Protein AF-A0A816P7W2-F1 (afdb_monomer)

pLDDT: mean 78.81, std 11.52, range [40.62, 94.38]

Mean predicted aligned error: 11.07 Å

Structure (mmCIF, N/CA/C/O backbone):
data_AF-A0A816P7W2-F1
#
_entry.id   AF-A0A816P7W2-F1
#
loop_
_atom_site.group_PDB
_atom_site.id
_atom_site.type_symbol
_atom_site.label_atom_id
_atom_site.label_alt_id
_atom_site.label_comp_id
_atom_site.label_asym_id
_atom_site.label_entity_id
_atom_site.label_seq_id
_atom_site.pdbx_PDB_ins_code
_atom_site.Cartn_x
_atom_site.Cartn_y
_atom_site.Cartn_z
_atom_site.occupancy
_atom_site.B_iso_or_equiv
_atom_site.auth_seq_id
_atom_site.auth_comp_id
_atom_site.auth_asym_id
_atom_site.auth_atom_id
_atom_site.pdbx_PDB_model_num
ATOM 1 N N . MET A 1 1 ? -27.513 -0.450 9.458 1.00 40.62 1 MET A N 1
ATOM 2 C CA . MET A 1 1 ? -27.179 -0.524 8.035 1.00 40.62 1 MET A CA 1
ATOM 3 C C . MET A 1 1 ? -25.992 0.397 7.847 1.00 40.62 1 MET A C 1
ATOM 5 O O . MET A 1 1 ? -26.170 1.598 7.999 1.00 40.62 1 MET A O 1
ATOM 9 N N . PHE A 1 2 ? -24.791 -0.134 7.582 1.00 43.97 2 PHE A N 1
ATOM 10 C CA . PHE A 1 2 ? -23.631 0.722 7.308 1.00 43.97 2 PHE A CA 1
ATOM 11 C C . PHE A 1 2 ? -23.977 1.712 6.188 1.00 43.97 2 PHE A C 1
ATOM 13 O O . PHE A 1 2 ? -24.560 1.326 5.175 1.00 43.97 2 PHE A O 1
ATOM 20 N N . ALA A 1 3 ? -23.606 2.982 6.359 1.00 55.16 3 ALA A N 1
ATOM 21 C CA . ALA A 1 3 ? -23.803 4.010 5.335 1.00 55.16 3 ALA A CA 1
ATOM 22 C C . ALA A 1 3 ? -22.964 3.760 4.060 1.00 55.16 3 ALA A C 1
ATOM 24 O O . ALA A 1 3 ? -23.176 4.418 3.044 1.00 55.16 3 ALA A O 1
ATOM 25 N N . SER A 1 4 ? -22.028 2.806 4.101 1.00 59.34 4 SER A N 1
ATOM 26 C CA . SER A 1 4 ? -21.184 2.394 2.982 1.00 59.34 4 SER A CA 1
ATOM 27 C C . SER A 1 4 ? -20.846 0.905 3.057 1.00 59.34 4 SER A C 1
ATOM 29 O O . SER A 1 4 ? -20.772 0.330 4.144 1.00 59.34 4 SER A O 1
ATOM 31 N N . ASP A 1 5 ? -20.563 0.297 1.905 1.00 76.12 5 ASP A N 1
ATOM 32 C CA . ASP A 1 5 ? -19.980 -1.042 1.843 1.00 76.12 5 ASP A CA 1
ATOM 33 C C . ASP A 1 5 ? -18.650 -1.114 2.609 1.00 76.12 5 ASP A C 1
ATOM 35 O O . ASP A 1 5 ? -17.974 -0.105 2.842 1.00 76.12 5 ASP A O 1
ATOM 39 N N . LYS A 1 6 ? -18.245 -2.331 2.991 1.00 80.19 6 LYS A N 1
ATOM 40 C CA . LYS A 1 6 ? -16.908 -2.558 3.550 1.00 80.19 6 LYS A CA 1
ATOM 41 C C . LYS A 1 6 ? -15.864 -2.040 2.561 1.00 80.19 6 LYS A C 1
ATOM 43 O O . LYS A 1 6 ? -15.923 -2.383 1.383 1.00 80.19 6 LYS A O 1
ATOM 48 N N . LEU A 1 7 ? -14.873 -1.289 3.048 1.00 78.81 7 LEU A N 1
ATOM 49 C CA . LEU A 1 7 ? -13.802 -0.733 2.210 1.00 78.81 7 LEU A CA 1
ATOM 50 C C . LEU A 1 7 ? -13.139 -1.794 1.320 1.00 78.81 7 LEU A C 1
ATOM 52 O O . LEU A 1 7 ? -12.896 -1.528 0.150 1.00 78.81 7 LEU A O 1
ATOM 56 N N . GLY A 1 8 ? -12.919 -3.007 1.841 1.00 84.56 8 GLY A N 1
ATOM 57 C CA . GLY A 1 8 ? -12.397 -4.131 1.054 1.00 84.56 8 GLY A CA 1
ATOM 58 C C . GLY A 1 8 ? -13.229 -4.415 -0.202 1.00 84.56 8 GLY A C 1
ATOM 59 O O . GLY A 1 8 ? -12.685 -4.417 -1.300 1.00 84.56 8 GLY A O 1
ATOM 60 N N . ASN A 1 9 ? -14.554 -4.523 -0.057 1.00 87.00 9 ASN A N 1
ATOM 61 C CA . ASN A 1 9 ? -15.475 -4.754 -1.175 1.00 87.00 9 ASN A CA 1
ATOM 62 C C . ASN A 1 9 ? -15.435 -3.603 -2.195 1.00 87.00 9 ASN A C 1
ATOM 64 O O . ASN A 1 9 ? -15.558 -3.826 -3.398 1.00 87.00 9 ASN A O 1
ATOM 68 N N . ILE A 1 10 ? -15.261 -2.363 -1.722 1.00 89.00 10 ILE A N 1
ATOM 69 C CA . ILE A 1 10 ? -15.135 -1.189 -2.596 1.00 89.00 10 ILE A CA 1
ATOM 70 C C . ILE A 1 10 ? -13.867 -1.309 -3.450 1.00 89.00 10 ILE A C 1
ATOM 72 O O . ILE A 1 10 ? -13.936 -1.129 -4.665 1.00 89.00 10 ILE A O 1
ATOM 76 N N . TYR A 1 11 ? -12.722 -1.648 -2.848 1.00 89.88 11 TYR A N 1
ATOM 77 C CA . TYR A 1 11 ? -11.468 -1.828 -3.586 1.00 89.88 11 TYR A CA 1
ATOM 78 C C . TYR A 1 11 ? -11.518 -3.010 -4.558 1.00 89.88 11 TYR A C 1
ATOM 80 O O . TYR A 1 11 ? -11.042 -2.875 -5.684 1.00 89.88 11 TYR A O 1
ATOM 88 N N . GLU A 1 12 ? -12.137 -4.126 -4.172 1.00 91.62 12 GLU A N 1
ATOM 89 C CA . GLU A 1 12 ? -12.360 -5.270 -5.067 1.00 91.62 12 GLU A CA 1
ATOM 90 C C . GLU A 1 12 ? -13.199 -4.862 -6.289 1.00 91.62 12 GLU A C 1
ATOM 92 O O . GLU A 1 12 ? -12.776 -5.062 -7.427 1.00 91.62 12 GLU A O 1
ATOM 97 N N . SER A 1 13 ? -14.321 -4.164 -6.076 1.00 93.06 13 SER A N 1
ATOM 98 C CA . SER A 1 13 ? -15.162 -3.674 -7.176 1.00 93.06 13 SER A CA 1
ATOM 99 C C . SER A 1 13 ? -14.431 -2.688 -8.097 1.00 93.06 13 SER A C 1
ATOM 101 O O . SER A 1 13 ? -14.662 -2.667 -9.310 1.00 93.06 13 SER A O 1
ATOM 103 N N . LEU A 1 14 ? -13.540 -1.858 -7.545 1.00 92.19 14 LEU A N 1
ATOM 104 C CA . LEU A 1 14 ? -12.713 -0.948 -8.340 1.00 92.19 14 LEU A CA 1
ATOM 105 C C . LEU A 1 14 ? -11.711 -1.702 -9.217 1.00 92.19 14 LEU A C 1
ATOM 107 O O . LEU A 1 14 ? -11.504 -1.306 -10.367 1.00 92.19 14 LEU A O 1
ATOM 111 N N . VAL A 1 15 ? -11.115 -2.781 -8.707 1.00 93.88 15 VAL A N 1
ATOM 112 C CA . VAL A 1 15 ? -10.205 -3.636 -9.479 1.00 93.88 15 VAL A CA 1
ATOM 113 C C . VAL A 1 15 ? -10.948 -4.268 -10.652 1.00 93.88 15 VAL A C 1
ATOM 115 O O . VAL A 1 15 ? -10.488 -4.144 -11.790 1.00 93.88 15 VAL A O 1
ATOM 118 N N . ASP A 1 16 ? -12.120 -4.853 -10.403 1.00 92.69 16 ASP A N 1
ATOM 119 C CA . ASP A 1 16 ? -12.935 -5.492 -11.443 1.00 92.69 16 ASP A CA 1
ATOM 120 C C . ASP A 1 16 ? -13.287 -4.509 -12.567 1.00 92.69 16 ASP A C 1
ATOM 122 O O . ASP A 1 16 ? -13.066 -4.793 -13.74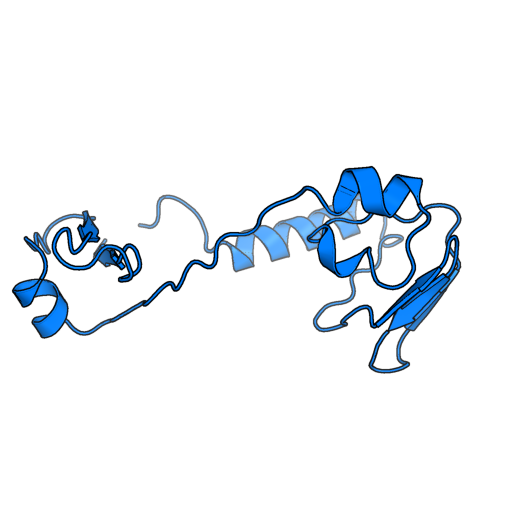7 1.00 92.69 16 ASP A O 1
ATOM 126 N N . LYS A 1 17 ? -13.731 -3.298 -12.205 1.00 94.38 17 LYS A N 1
ATOM 127 C CA . LYS A 1 17 ? -14.026 -2.231 -13.177 1.00 94.38 17 LYS A CA 1
ATOM 128 C C . LYS A 1 17 ? -12.797 -1.807 -13.977 1.00 94.38 17 LYS A C 1
ATOM 130 O O . LYS A 1 17 ? -12.902 -1.549 -15.174 1.00 94.38 17 LYS A O 1
ATOM 135 N N . CYS A 1 18 ? -11.622 -1.729 -13.353 1.00 93.19 18 CYS A N 1
ATOM 136 C CA . CYS A 1 18 ? -10.383 -1.405 -14.066 1.00 93.19 18 CYS A CA 1
ATOM 137 C C . CYS A 1 18 ? -10.002 -2.493 -15.080 1.00 93.19 18 CYS A C 1
ATOM 139 O O . CYS A 1 18 ? -9.534 -2.181 -16.179 1.00 93.19 18 CYS A O 1
ATOM 141 N N . ILE A 1 19 ? -10.193 -3.766 -14.729 1.00 93.00 19 ILE A N 1
ATOM 142 C CA . ILE A 1 19 ? -9.933 -4.899 -15.629 1.00 93.00 19 ILE A CA 1
ATOM 143 C C . ILE A 1 19 ? -10.905 -4.868 -16.813 1.00 93.00 19 ILE A C 1
ATOM 145 O O . ILE A 1 19 ? -10.472 -5.018 -17.959 1.00 93.00 19 ILE A O 1
ATOM 149 N N . GLU A 1 20 ? -12.187 -4.614 -16.548 1.00 92.56 20 GLU A N 1
ATOM 150 C CA . GLU A 1 20 ? -13.228 -4.479 -17.570 1.00 92.56 20 GLU A CA 1
ATOM 151 C C . GLU A 1 20 ? -12.895 -3.353 -18.563 1.00 92.56 20 GLU A C 1
ATOM 153 O O . GLU A 1 20 ? -12.792 -3.595 -19.769 1.00 92.56 20 GLU A O 1
ATOM 158 N N . LEU A 1 21 ? -12.639 -2.142 -18.055 1.00 93.69 21 LEU A N 1
ATOM 159 C CA . LEU A 1 21 ? -12.363 -0.954 -18.873 1.00 93.69 21 LEU A CA 1
ATOM 160 C C . LEU A 1 21 ? -11.055 -1.049 -19.666 1.00 93.69 21 LEU A C 1
ATOM 162 O O . LEU A 1 21 ? -10.941 -0.472 -20.744 1.00 93.69 21 LEU A O 1
ATOM 166 N N . SER A 1 22 ? -10.061 -1.769 -19.146 1.00 90.62 22 SER A N 1
ATOM 167 C CA . SER A 1 22 ? -8.777 -1.976 -19.828 1.00 90.62 22 SER A CA 1
ATOM 168 C C . SER A 1 22 ? -8.779 -3.161 -20.795 1.00 90.62 22 SER A C 1
ATOM 170 O O . SER A 1 22 ? -7.722 -3.510 -21.322 1.00 90.62 22 SER A O 1
ATOM 172 N N . HIS A 1 23 ? -9.928 -3.812 -21.012 1.00 87.12 23 HIS A N 1
ATOM 173 C CA . HIS A 1 23 ? -10.032 -5.035 -21.810 1.00 87.12 23 HIS A CA 1
ATOM 174 C C . HIS A 1 23 ? -8.995 -6.096 -21.392 1.00 87.12 23 HIS A C 1
ATOM 176 O O . HIS A 1 23 ? -8.338 -6.710 -22.234 1.00 87.12 23 HIS A O 1
ATOM 182 N N . SER A 1 24 ? -8.826 -6.294 -20.078 1.00 81.88 24 SER A N 1
ATOM 183 C CA . SER A 1 24 ? -7.866 -7.244 -19.483 1.00 81.88 24 SER A CA 1
ATOM 184 C C . SER A 1 24 ? -6.379 -6.970 -19.763 1.00 81.88 24 SER A C 1
ATOM 186 O O . SER A 1 24 ? -5.540 -7.848 -19.551 1.00 81.88 24 SER A O 1
ATOM 188 N N . GLN A 1 25 ? -6.013 -5.766 -20.217 1.00 87.44 25 GLN A N 1
ATOM 189 C CA . GLN A 1 25 ? -4.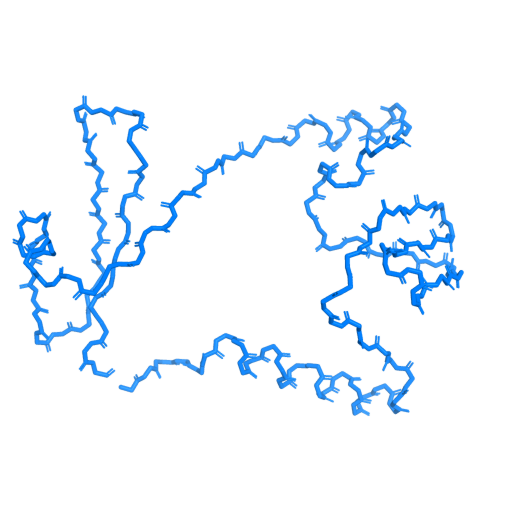602 -5.385 -20.368 1.00 87.44 25 GLN A CA 1
ATOM 190 C C . GLN A 1 25 ? -3.957 -5.020 -19.026 1.00 87.44 25 GLN A C 1
ATOM 192 O O . GLN A 1 25 ? -2.756 -5.236 -18.838 1.00 87.44 25 GLN A O 1
ATOM 197 N N . THR A 1 26 ? -4.746 -4.504 -18.081 1.00 89.69 26 THR A N 1
ATOM 198 C CA . THR A 1 26 ? -4.270 -4.186 -16.733 1.00 89.69 26 THR A CA 1
ATOM 199 C C . THR A 1 26 ? -4.195 -5.449 -15.888 1.00 89.69 26 THR A C 1
ATOM 201 O O . THR A 1 26 ? -5.151 -6.218 -15.803 1.00 89.69 26 THR A O 1
ATOM 204 N N . LYS A 1 27 ? -3.056 -5.644 -15.223 1.00 89.06 27 LYS A N 1
ATOM 205 C CA . LYS A 1 27 ? -2.833 -6.747 -14.286 1.00 89.06 27 LYS A CA 1
ATOM 206 C C . LYS A 1 27 ? -2.679 -6.200 -12.879 1.00 89.06 27 LYS A C 1
ATOM 208 O O . LYS A 1 27 ? -1.940 -5.241 -12.668 1.00 89.06 27 LYS A O 1
ATOM 213 N N . PHE A 1 28 ? -3.346 -6.848 -11.934 1.00 90.25 28 PHE A N 1
ATOM 214 C CA . PHE A 1 28 ? -3.241 -6.552 -10.514 1.00 90.25 28 PHE A CA 1
ATOM 215 C C . PHE A 1 28 ? -2.485 -7.678 -9.818 1.00 90.25 28 PHE A C 1
ATOM 217 O O . PHE A 1 28 ? -2.721 -8.856 -10.087 1.00 90.25 28 PHE A O 1
ATOM 224 N N . TYR A 1 29 ? -1.571 -7.299 -8.932 1.00 88.50 29 TYR A N 1
ATOM 225 C CA . TYR A 1 29 ? -0.742 -8.223 -8.172 1.00 88.50 29 TYR A CA 1
ATOM 226 C C . TYR A 1 29 ? -0.938 -7.936 -6.684 1.00 88.50 29 TYR A C 1
ATOM 228 O O . TYR A 1 29 ? -0.478 -6.917 -6.175 1.00 88.50 29 TYR A O 1
ATOM 236 N N . PHE A 1 30 ? -1.663 -8.818 -5.996 1.00 87.44 30 PHE A N 1
ATOM 237 C CA . PHE A 1 30 ? -1.932 -8.704 -4.562 1.00 87.44 30 PHE A CA 1
ATOM 238 C C . PHE A 1 30 ? -0.887 -9.457 -3.747 1.00 87.44 30 PHE A C 1
ATOM 240 O O . PHE A 1 30 ? -0.309 -10.433 -4.224 1.00 87.44 30 PHE A O 1
ATOM 247 N N . ASN A 1 31 ? -0.677 -9.027 -2.499 1.00 86.56 31 ASN A N 1
ATOM 248 C CA . ASN A 1 31 ? 0.284 -9.640 -1.574 1.00 86.56 31 ASN A CA 1
ATOM 249 C C . ASN A 1 31 ? 1.708 -9.730 -2.151 1.00 86.56 31 ASN A C 1
ATOM 251 O O . ASN A 1 31 ? 2.466 -10.644 -1.826 1.00 86.56 31 ASN A O 1
ATOM 255 N N . GLN A 1 32 ? 2.065 -8.787 -3.027 1.00 87.38 32 GLN A N 1
ATOM 256 C CA . GLN A 1 32 ? 3.367 -8.734 -3.672 1.00 87.38 32 GLN A CA 1
ATOM 257 C C . GLN A 1 32 ? 4.068 -7.424 -3.325 1.00 87.38 32 GLN A C 1
ATOM 259 O O . GLN A 1 32 ? 3.855 -6.393 -3.960 1.00 87.38 32 GLN A O 1
ATOM 264 N N . SER A 1 33 ? 4.927 -7.483 -2.310 1.00 88.25 33 SER A N 1
ATOM 265 C CA . SER A 1 33 ? 5.749 -6.345 -1.914 1.00 88.25 33 SER A CA 1
ATOM 266 C C . SER A 1 33 ? 6.828 -6.065 -2.956 1.00 88.25 33 SER A C 1
ATOM 268 O O . SER A 1 33 ? 7.532 -6.968 -3.434 1.00 88.25 33 SER A O 1
ATOM 270 N N . ILE A 1 34 ? 6.951 -4.789 -3.314 1.00 88.25 34 ILE A N 1
ATOM 271 C CA . ILE A 1 34 ? 8.045 -4.302 -4.143 1.00 88.25 34 ILE A CA 1
ATOM 272 C C . ILE A 1 34 ? 9.279 -4.179 -3.260 1.00 88.25 34 ILE A C 1
ATOM 274 O O . ILE A 1 34 ? 9.279 -3.438 -2.284 1.00 88.25 34 ILE A O 1
ATOM 278 N N . ARG A 1 35 ? 10.341 -4.889 -3.632 1.00 87.06 35 ARG A N 1
ATOM 279 C CA . ARG A 1 35 ? 11.614 -4.859 -2.915 1.00 87.06 35 ARG A CA 1
ATOM 280 C C . ARG A 1 35 ? 12.478 -3.690 -3.350 1.00 87.06 35 ARG A C 1
ATOM 282 O O . ARG A 1 35 ? 13.208 -3.119 -2.555 1.00 87.06 35 ARG A O 1
ATOM 289 N N . LYS A 1 36 ? 12.485 -3.427 -4.657 1.00 85.25 36 LYS A N 1
ATOM 290 C CA . LYS A 1 36 ? 13.390 -2.459 -5.265 1.00 85.25 36 LYS A CA 1
ATOM 291 C C . LYS A 1 36 ? 12.807 -1.924 -6.554 1.00 85.25 36 LYS A C 1
ATOM 293 O O . LYS A 1 36 ? 12.318 -2.683 -7.392 1.00 85.25 36 LYS A O 1
ATOM 298 N N . VAL A 1 37 ? 12.983 -0.626 -6.760 1.00 86.56 37 VAL A N 1
ATOM 299 C CA . VAL A 1 37 ? 12.687 0.033 -8.027 1.00 86.56 37 VAL A CA 1
ATOM 300 C C . VAL A 1 37 ? 13.933 0.743 -8.547 1.00 86.56 37 VAL A C 1
ATOM 302 O O . VAL A 1 37 ? 14.708 1.343 -7.807 1.00 86.56 37 VAL A O 1
ATOM 305 N N . THR A 1 38 ? 14.154 0.631 -9.849 1.00 83.75 38 THR A N 1
ATOM 306 C CA . THR A 1 38 ? 15.096 1.454 -10.619 1.00 83.75 38 THR A CA 1
ATOM 307 C C . THR A 1 38 ? 14.292 2.287 -11.615 1.00 83.75 38 THR A C 1
ATOM 309 O O . THR A 1 38 ? 13.096 2.064 -11.746 1.00 83.75 38 THR A O 1
ATOM 312 N N . LEU A 1 39 ? 14.924 3.209 -12.349 1.00 79.12 39 LEU A N 1
ATOM 313 C CA . LEU A 1 39 ? 14.222 4.118 -13.273 1.00 79.12 39 LEU A CA 1
ATOM 314 C C . LEU A 1 39 ? 13.200 3.429 -14.191 1.00 79.12 39 LEU A C 1
ATOM 316 O O . LEU A 1 39 ? 12.164 4.015 -14.481 1.00 79.12 39 LEU A O 1
ATOM 320 N N . THR A 1 40 ? 13.485 2.201 -14.627 1.00 85.06 40 THR A N 1
ATOM 321 C CA . THR A 1 40 ? 12.603 1.445 -15.523 1.00 85.06 40 THR A CA 1
ATOM 322 C C . THR A 1 40 ? 12.271 0.042 -15.036 1.00 85.06 40 THR A C 1
ATOM 324 O O . THR A 1 40 ? 11.432 -0.603 -15.645 1.00 85.06 40 THR A O 1
ATOM 327 N N . ASN A 1 41 ? 12.891 -0.470 -13.969 1.00 88.19 41 ASN A N 1
ATOM 328 C CA . ASN A 1 41 ? 12.682 -1.862 -13.547 1.00 88.19 41 ASN A CA 1
ATOM 329 C C . ASN A 1 41 ? 12.143 -1.952 -12.129 1.00 88.19 41 ASN A C 1
ATOM 331 O O . ASN A 1 41 ? 12.646 -1.269 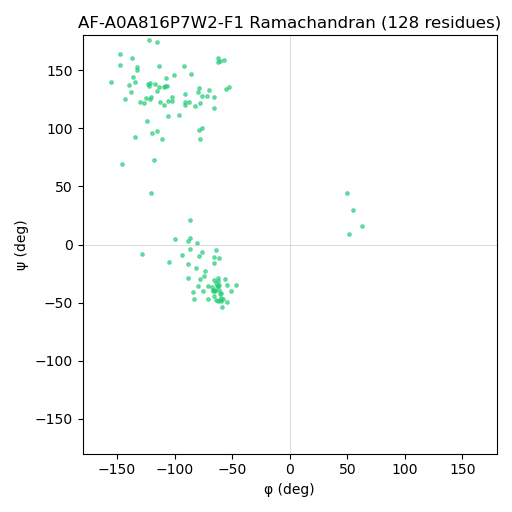-11.234 1.00 88.19 41 ASN A O 1
ATOM 335 N N . VAL A 1 42 ? 11.191 -2.858 -11.939 1.00 88.81 42 VAL A N 1
ATOM 336 C CA . VAL A 1 42 ? 10.565 -3.173 -10.653 1.00 88.81 42 VAL A CA 1
ATOM 337 C C . VAL A 1 42 ? 10.903 -4.614 -10.283 1.00 88.81 42 VAL A C 1
ATOM 339 O O . VAL A 1 42 ? 10.757 -5.515 -11.112 1.00 88.81 42 VAL A O 1
ATOM 342 N N . TYR A 1 43 ? 11.344 -4.817 -9.041 1.00 87.38 43 TYR A N 1
ATOM 343 C CA . TYR A 1 43 ? 11.723 -6.113 -8.481 1.00 87.38 43 TYR A CA 1
ATOM 344 C C . TYR A 1 43 ? 10.890 -6.420 -7.235 1.00 87.38 43 TYR A C 1
ATOM 346 O O . TYR A 1 43 ? 10.715 -5.553 -6.376 1.00 87.38 43 TYR A O 1
ATOM 354 N N . THR A 1 44 ? 10.412 -7.658 -7.116 1.00 88.94 44 THR A N 1
ATOM 355 C CA . THR A 1 44 ? 9.524 -8.109 -6.026 1.00 88.94 44 THR A CA 1
ATOM 356 C C . THR A 1 44 ? 10.207 -9.128 -5.116 1.00 88.94 44 THR A C 1
ATOM 358 O O . THR A 1 44 ? 11.111 -9.842 -5.555 1.00 88.94 44 THR A O 1
ATOM 361 N N . ASP A 1 45 ? 9.787 -9.214 -3.850 1.00 82.50 45 ASP A N 1
ATOM 362 C CA . ASP A 1 45 ? 10.419 -10.105 -2.857 1.00 82.50 45 ASP A CA 1
ATOM 363 C C . ASP A 1 45 ? 10.301 -11.594 -3.206 1.00 82.50 45 ASP A C 1
ATOM 365 O O . ASP A 1 45 ? 11.223 -12.374 -2.973 1.00 82.50 45 ASP A O 1
ATOM 369 N N . SER A 1 46 ? 9.180 -11.999 -3.804 1.00 73.06 46 SER A N 1
ATOM 370 C CA . SER A 1 46 ? 8.899 -13.402 -4.115 1.00 73.06 46 SER A CA 1
ATOM 371 C C . SER A 1 46 ? 9.583 -13.907 -5.392 1.00 73.06 46 SER A C 1
ATOM 373 O O . SER A 1 46 ? 9.364 -15.056 -5.772 1.00 73.06 46 SER A O 1
ATOM 375 N N . ASN A 1 47 ? 10.377 -13.077 -6.091 1.00 62.91 47 ASN A N 1
ATOM 376 C CA . ASN A 1 47 ? 10.896 -13.336 -7.448 1.00 62.91 47 ASN A CA 1
ATOM 377 C C . ASN A 1 47 ? 9.814 -13.725 -8.482 1.00 62.91 47 ASN A C 1
ATOM 379 O O . ASN A 1 47 ? 10.144 -14.118 -9.599 1.00 62.91 47 ASN A O 1
ATOM 383 N N . GLN A 1 48 ? 8.524 -13.617 -8.143 1.00 65.94 48 GLN A N 1
ATOM 384 C CA . GLN A 1 48 ? 7.421 -14.003 -9.025 1.00 65.94 48 GLN A CA 1
ATOM 385 C C . GLN A 1 48 ? 7.221 -12.997 -10.160 1.00 65.94 48 GLN A C 1
ATOM 387 O O . GLN A 1 48 ? 6.677 -13.348 -11.204 1.00 65.94 48 GLN A O 1
ATOM 392 N N . PHE A 1 49 ? 7.669 -11.754 -9.969 1.00 75.75 49 PHE A N 1
ATOM 393 C CA . PHE A 1 49 ? 7.579 -10.721 -10.987 1.00 75.75 49 PHE A CA 1
ATOM 394 C C . PHE A 1 49 ? 8.805 -9.811 -10.982 1.00 75.75 49 PHE A C 1
ATOM 396 O O . PHE A 1 49 ? 9.128 -9.194 -9.967 1.00 75.75 49 PHE A O 1
ATOM 403 N N . ASN A 1 50 ? 9.433 -9.705 -12.152 1.00 83.19 50 ASN A N 1
ATOM 404 C CA . ASN A 1 50 ? 10.390 -8.666 -12.500 1.00 83.19 50 ASN A CA 1
ATOM 405 C C . ASN A 1 50 ? 9.948 -8.095 -13.848 1.00 83.19 50 ASN A C 1
ATOM 407 O O . ASN A 1 50 ? 9.807 -8.842 -14.818 1.00 83.19 50 ASN A O 1
ATOM 411 N N . GLY A 1 51 ? 9.702 -6.790 -13.900 1.00 85.69 51 GLY A N 1
ATOM 412 C CA . GLY A 1 51 ? 9.153 -6.125 -15.081 1.00 85.69 51 GLY A CA 1
ATOM 413 C C . GLY A 1 51 ? 9.923 -4.862 -15.432 1.00 85.69 51 GLY A C 1
ATOM 414 O O . GLY A 1 51 ? 10.469 -4.201 -14.545 1.00 85.69 51 GLY A O 1
ATOM 415 N N . SER A 1 52 ? 9.945 -4.536 -16.725 1.00 90.94 52 SER A N 1
ATOM 416 C CA . SER A 1 52 ? 10.462 -3.268 -17.233 1.00 90.94 52 SER A CA 1
ATOM 417 C C . SER A 1 52 ? 9.312 -2.401 -17.737 1.00 90.94 52 SER A C 1
ATOM 419 O O . SER A 1 52 ? 8.416 -2.892 -18.424 1.00 90.94 52 SER A O 1
ATOM 421 N N . PHE A 1 53 ? 9.340 -1.122 -17.385 1.00 91.44 53 PHE A N 1
ATOM 422 C CA . PHE A 1 53 ? 8.285 -0.153 -17.636 1.00 91.44 53 PHE A CA 1
ATOM 423 C C . PHE A 1 53 ? 8.886 1.159 -18.138 1.00 91.44 53 PHE A C 1
ATOM 425 O O . PHE A 1 53 ? 9.950 1.585 -17.689 1.00 91.44 53 PHE A O 1
ATOM 432 N N . TYR A 1 54 ? 8.175 1.826 -19.049 1.00 92.56 54 TYR A N 1
ATOM 433 C CA . TYR A 1 54 ? 8.538 3.172 -19.505 1.00 92.56 54 TYR A CA 1
ATOM 434 C C . TYR A 1 54 ? 8.289 4.230 -18.431 1.00 92.56 54 TYR A C 1
ATOM 436 O O . TYR A 1 54 ? 9.054 5.181 -18.307 1.00 92.56 54 TYR A O 1
ATOM 444 N N . PHE A 1 55 ? 7.220 4.046 -17.656 1.00 90.94 55 PHE A N 1
ATOM 445 C CA . PHE A 1 55 ? 6.817 4.944 -16.585 1.00 90.94 55 PHE A CA 1
ATOM 446 C C . PHE A 1 55 ? 6.453 4.131 -15.350 1.00 90.94 55 PHE A C 1
ATOM 448 O O . PHE A 1 55 ? 5.814 3.084 -15.455 1.00 90.94 55 PHE A O 1
ATOM 455 N N . ILE A 1 56 ? 6.853 4.638 -14.187 1.00 89.94 56 ILE A N 1
ATOM 456 C CA . ILE A 1 56 ? 6.544 4.055 -12.885 1.00 89.94 56 ILE A CA 1
ATOM 457 C C . ILE A 1 56 ? 5.877 5.142 -12.050 1.00 89.94 56 ILE A C 1
ATOM 459 O O . ILE A 1 56 ? 6.419 6.238 -11.907 1.00 89.94 56 ILE A O 1
ATOM 463 N N . ILE A 1 57 ? 4.695 4.836 -11.521 1.00 90.50 57 ILE A N 1
ATOM 464 C CA . ILE A 1 57 ? 3.928 5.728 -10.652 1.00 90.50 57 ILE A CA 1
ATOM 465 C C . ILE A 1 57 ? 3.977 5.139 -9.245 1.00 90.50 57 ILE A C 1
ATOM 467 O O . ILE A 1 57 ? 3.545 4.008 -9.031 1.00 90.50 57 ILE A O 1
ATOM 471 N N . PHE A 1 58 ? 4.512 5.902 -8.295 1.00 89.44 58 PHE A N 1
ATOM 472 C CA . PHE A 1 58 ? 4.554 5.518 -6.889 1.00 89.44 58 PHE A CA 1
ATOM 473 C C . PHE A 1 58 ? 3.308 6.046 -6.177 1.00 89.44 58 PHE A C 1
ATOM 475 O O . PHE A 1 58 ? 3.052 7.247 -6.183 1.00 89.44 58 PHE A O 1
ATOM 482 N N . ALA A 1 59 ? 2.549 5.138 -5.568 1.00 91.81 59 ALA A N 1
ATOM 483 C CA . ALA A 1 59 ? 1.396 5.433 -4.717 1.00 91.81 59 ALA A CA 1
ATOM 484 C C . ALA A 1 59 ? 1.623 4.856 -3.306 1.00 91.81 59 ALA A C 1
ATOM 486 O O . ALA A 1 59 ?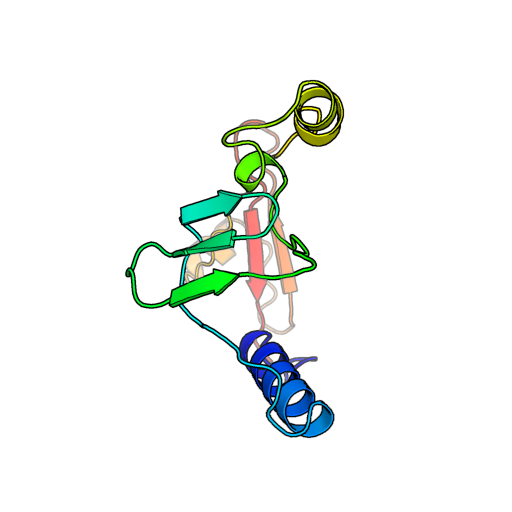 0.762 4.188 -2.743 1.00 91.81 59 ALA A O 1
ATOM 487 N N . CYS A 1 60 ? 2.831 5.062 -2.783 1.00 88.06 60 CYS A N 1
ATOM 488 C CA . CYS A 1 60 ? 3.282 4.644 -1.458 1.00 88.06 60 CYS A CA 1
ATOM 489 C C . CYS A 1 60 ? 3.760 5.862 -0.659 1.00 88.06 60 CYS A C 1
ATOM 491 O O . CYS A 1 60 ? 3.810 6.978 -1.185 1.00 88.06 60 CYS A O 1
ATOM 493 N N . ASP A 1 61 ? 4.133 5.648 0.600 1.00 87.62 61 ASP A N 1
ATOM 494 C CA . ASP A 1 61 ? 4.841 6.657 1.379 1.00 87.62 61 ASP A CA 1
ATO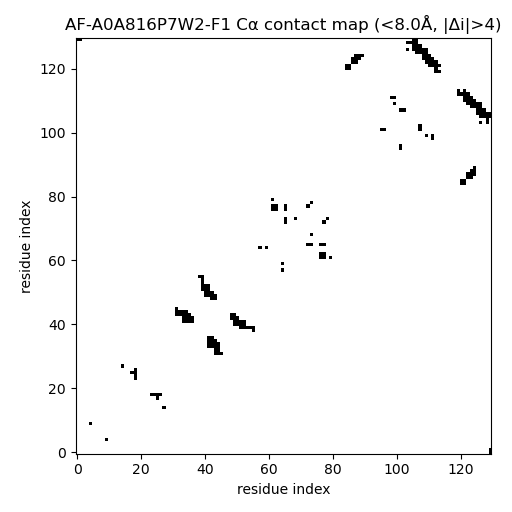M 495 C C . ASP A 1 61 ? 6.185 7.023 0.719 1.00 87.62 61 ASP A C 1
ATOM 497 O O . ASP A 1 61 ? 6.757 6.287 -0.094 1.00 87.62 61 ASP A O 1
ATOM 501 N N . ALA A 1 62 ? 6.681 8.210 1.051 1.00 87.25 62 ALA A N 1
ATOM 502 C CA . ALA A 1 62 ? 7.886 8.756 0.452 1.00 87.25 62 ALA A CA 1
ATOM 503 C C . ALA A 1 62 ? 9.172 8.086 0.958 1.00 87.25 62 ALA A C 1
ATOM 505 O O . ALA A 1 62 ? 10.156 8.054 0.218 1.00 87.25 62 ALA A O 1
ATOM 506 N N . GLU A 1 63 ? 9.177 7.541 2.179 1.00 83.19 63 GLU A N 1
ATOM 507 C CA . GLU A 1 63 ? 10.348 6.860 2.749 1.00 83.19 63 GLU A CA 1
ATOM 508 C C . GLU A 1 63 ? 10.661 5.575 1.985 1.00 83.19 63 GLU A C 1
ATOM 510 O O . GLU A 1 63 ? 11.820 5.326 1.646 1.00 83.19 63 GLU A O 1
ATOM 515 N N . THR A 1 64 ? 9.625 4.833 1.590 1.00 81.62 64 THR A N 1
ATOM 516 C CA . THR A 1 64 ? 9.730 3.634 0.751 1.00 81.62 64 THR A CA 1
ATOM 517 C C . THR A 1 64 ? 10.437 3.913 -0.584 1.00 81.62 64 THR A C 1
ATOM 519 O O . THR A 1 64 ? 11.127 3.049 -1.125 1.00 81.62 64 THR A O 1
ATOM 522 N N . VAL A 1 65 ? 10.335 5.133 -1.122 1.00 81.38 65 VAL A N 1
ATOM 523 C CA . VAL A 1 65 ? 10.984 5.521 -2.392 1.00 81.38 65 VAL A CA 1
ATOM 524 C C . VAL A 1 65 ? 12.466 5.897 -2.205 1.00 81.38 65 VAL A C 1
ATOM 526 O O . VAL A 1 65 ? 13.248 5.857 -3.160 1.00 81.38 65 VAL A O 1
ATOM 529 N N . LEU A 1 66 ? 12.894 6.242 -0.988 1.00 74.00 66 LEU A N 1
ATOM 530 C CA . LEU A 1 66 ? 14.210 6.822 -0.686 1.00 74.00 66 LEU A CA 1
ATOM 531 C C . LEU A 1 66 ? 15.340 5.790 -0.462 1.00 74.00 66 LEU A C 1
ATOM 533 O O . LEU A 1 66 ? 16.366 6.142 0.111 1.00 74.00 66 LEU A O 1
ATOM 537 N N . GLU A 1 67 ? 15.240 4.541 -0.937 1.00 70.44 67 GLU A N 1
ATOM 538 C CA . GLU A 1 67 ? 16.301 3.532 -0.711 1.00 70.44 67 GLU A CA 1
ATOM 539 C C . GLU A 1 67 ? 17.645 3.912 -1.386 1.00 70.44 67 GLU A C 1
ATOM 541 O O . GLU A 1 67 ? 18.722 3.623 -0.859 1.00 70.44 67 GLU A O 1
ATOM 546 N N . LYS A 1 68 ? 17.609 4.589 -2.551 1.00 73.19 68 LYS A N 1
ATOM 547 C CA . LYS A 1 68 ? 18.794 5.144 -3.256 1.00 73.19 68 LYS A CA 1
ATOM 548 C C . LYS A 1 68 ? 18.482 6.457 -3.987 1.00 73.19 68 LYS A C 1
ATOM 550 O O . LYS A 1 68 ? 18.473 6.495 -5.222 1.00 73.19 68 LYS A O 1
ATOM 555 N N . PRO A 1 69 ? 18.224 7.543 -3.257 1.00 80.12 69 PRO A N 1
ATOM 556 C CA . PRO A 1 69 ? 17.705 8.760 -3.835 1.00 80.12 69 PRO A CA 1
ATOM 557 C C . PRO A 1 69 ? 18.837 9.637 -4.364 1.00 80.12 69 PRO A C 1
ATOM 559 O O . PRO A 1 69 ? 19.936 9.715 -3.810 1.00 80.12 69 PRO A O 1
ATOM 562 N N . SER A 1 70 ? 18.560 10.356 -5.445 1.00 85.00 70 SER A N 1
ATOM 563 C CA . SER A 1 70 ? 19.373 11.510 -5.820 1.00 85.00 70 SER A CA 1
ATOM 564 C C . SER A 1 70 ? 19.315 12.581 -4.725 1.00 85.00 70 SER A C 1
ATOM 566 O O . SER A 1 70 ? 18.372 12.639 -3.935 1.00 85.00 70 SER A O 1
ATOM 568 N N . LYS A 1 71 ? 20.288 13.502 -4.713 1.00 89.19 71 LYS A N 1
ATOM 569 C CA . LYS A 1 71 ? 20.306 14.624 -3.755 1.00 89.19 71 LYS A CA 1
ATOM 570 C C . LYS A 1 71 ? 19.014 15.450 -3.781 1.00 89.19 71 LYS A C 1
ATOM 572 O O . LYS A 1 71 ? 18.577 15.930 -2.744 1.00 89.19 71 LYS A O 1
ATOM 577 N N . ILE A 1 72 ? 18.407 15.593 -4.960 1.00 89.00 72 ILE A N 1
ATOM 578 C CA . ILE A 1 72 ? 17.149 16.326 -5.138 1.00 89.00 72 ILE A CA 1
ATOM 579 C C . ILE A 1 72 ? 15.986 15.537 -4.529 1.00 89.00 72 ILE A C 1
ATOM 581 O O . ILE A 1 72 ? 15.209 16.101 -3.767 1.00 89.00 72 ILE A O 1
ATOM 585 N N . GLN A 1 73 ? 15.893 14.233 -4.806 1.00 86.62 73 GLN A N 1
ATOM 586 C CA . GLN A 1 73 ? 14.863 13.374 -4.209 1.00 86.62 73 GLN A CA 1
ATOM 587 C C . GLN A 1 73 ? 14.969 13.356 -2.684 1.00 86.62 73 GLN A C 1
ATOM 589 O O . GLN A 1 73 ? 13.953 13.499 -2.014 1.00 86.62 73 GLN A O 1
ATOM 594 N N . GLN A 1 74 ? 16.187 13.277 -2.142 1.00 89.50 74 GLN A N 1
ATOM 595 C CA . GLN A 1 74 ? 16.411 13.346 -0.700 1.00 89.50 74 GLN A CA 1
ATOM 596 C C . GLN A 1 74 ? 15.919 14.672 -0.107 1.00 89.50 74 GLN A C 1
ATOM 598 O O . GLN A 1 74 ? 15.303 14.670 0.952 1.00 89.50 74 GLN A O 1
ATOM 603 N N . ALA A 1 75 ? 16.178 15.795 -0.781 1.00 89.38 75 ALA A N 1
ATOM 604 C CA . ALA A 1 75 ? 15.760 17.110 -0.305 1.00 89.38 75 ALA A CA 1
ATOM 605 C C . ALA A 1 75 ? 14.234 17.293 -0.321 1.00 89.38 75 ALA A C 1
ATOM 607 O O . ALA A 1 75 ? 13.697 17.934 0.574 1.00 89.38 75 ALA A O 1
ATOM 608 N N . VAL A 1 76 ? 13.545 16.742 -1.327 1.00 88.19 76 VAL A N 1
ATOM 609 C CA . VAL A 1 76 ? 12.090 16.904 -1.491 1.00 88.19 76 VAL A CA 1
ATOM 610 C C . VAL A 1 76 ? 11.302 15.905 -0.645 1.00 88.19 76 VAL A C 1
ATOM 612 O O . VAL A 1 76 ? 10.342 16.279 0.017 1.00 88.19 76 VAL A O 1
ATOM 615 N N . LEU A 1 77 ? 11.680 14.628 -0.679 1.00 89.12 77 LEU A N 1
ATOM 616 C CA . LEU A 1 77 ? 10.925 13.560 -0.022 1.00 89.12 77 LEU A CA 1
ATOM 617 C C . LEU A 1 77 ? 11.364 13.352 1.432 1.00 89.12 77 LEU A C 1
ATOM 619 O O . LEU A 1 77 ? 10.554 12.962 2.264 1.00 89.12 77 LEU A O 1
ATOM 623 N N . GLY A 1 78 ? 12.626 13.646 1.759 1.00 87.31 78 GLY A N 1
ATOM 624 C CA . GLY A 1 78 ? 13.171 13.457 3.106 1.00 87.31 78 GLY A CA 1
ATOM 625 C C . GLY A 1 78 ? 12.733 14.514 4.123 1.00 87.31 78 GLY A C 1
ATOM 626 O O . GLY A 1 78 ? 13.047 14.382 5.300 1.00 87.31 78 GLY A O 1
ATOM 627 N N . SER A 1 79 ? 12.032 15.568 3.696 1.00 88.25 79 SER A N 1
ATOM 628 C CA . SER A 1 79 ? 11.446 16.565 4.601 1.00 88.25 79 SER A CA 1
ATOM 629 C C . SER A 1 79 ? 10.054 16.181 5.109 1.00 88.25 79 SER A C 1
ATOM 631 O O . SER A 1 79 ? 9.469 16.933 5.888 1.00 88.25 79 SER A O 1
ATOM 633 N N . ILE A 1 80 ? 9.492 15.064 4.639 1.00 87.94 80 ILE A N 1
ATOM 634 C CA . ILE A 1 80 ? 8.167 14.602 5.052 1.00 87.94 80 ILE A CA 1
ATOM 635 C C . ILE A 1 80 ? 8.281 13.994 6.452 1.00 87.94 80 ILE A C 1
ATOM 637 O O . ILE A 1 80 ? 9.137 13.153 6.701 1.00 87.94 80 ILE A O 1
ATOM 641 N N . GLN A 1 81 ? 7.426 14.453 7.366 1.00 84.19 81 GLN A N 1
ATOM 642 C CA . GLN A 1 81 ? 7.339 13.935 8.728 1.00 84.19 81 GLN A CA 1
ATOM 643 C C . GLN A 1 81 ? 6.129 13.014 8.836 1.00 84.19 81 GLN A C 1
ATOM 645 O O . GLN A 1 81 ? 5.013 13.419 8.506 1.00 84.19 81 GLN A O 1
ATOM 650 N N . TYR A 1 82 ? 6.364 11.798 9.318 1.00 81.94 82 TYR A N 1
ATOM 651 C CA . TYR A 1 82 ? 5.320 10.832 9.629 1.00 81.94 82 TYR A CA 1
ATOM 652 C C . TYR A 1 82 ? 5.063 10.829 11.131 1.00 81.94 82 TYR A C 1
ATOM 654 O O . TYR A 1 82 ? 5.973 11.034 11.936 1.00 81.94 82 TYR A O 1
ATOM 662 N N . PHE A 1 83 ? 3.806 10.611 11.493 1.00 81.31 83 PHE A N 1
ATOM 663 C CA . PHE A 1 83 ? 3.385 10.424 12.870 1.00 81.31 83 PHE A CA 1
ATOM 664 C C . PHE A 1 83 ? 2.741 9.051 12.958 1.00 81.31 83 PHE A C 1
ATOM 666 O O . PHE A 1 83 ? 1.844 8.744 12.172 1.00 81.31 83 PHE A O 1
ATOM 673 N N . ASP A 1 84 ? 3.213 8.242 13.898 1.00 76.12 84 ASP A N 1
ATOM 674 C CA . ASP A 1 84 ? 2.634 6.931 14.142 1.00 76.12 84 ASP A CA 1
ATOM 675 C C . ASP A 1 84 ? 1.270 7.098 14.811 1.00 76.12 84 ASP A C 1
ATOM 677 O O . ASP A 1 84 ? 1.140 7.773 15.836 1.00 76.12 84 ASP A O 1
ATOM 681 N N . ASP A 1 85 ? 0.260 6.455 14.235 1.00 69.88 85 ASP A N 1
ATOM 682 C CA . ASP A 1 85 ? -1.024 6.236 14.887 1.00 69.88 85 ASP A CA 1
ATOM 683 C C . ASP A 1 85 ? -1.123 4.760 15.277 1.00 69.88 85 ASP A C 1
ATOM 685 O O . ASP A 1 85 ? -0.756 3.865 14.509 1.00 69.88 85 ASP A O 1
ATOM 689 N N . VAL A 1 86 ? -1.608 4.500 16.487 1.00 64.81 86 VAL A N 1
ATOM 690 C CA . VAL A 1 86 ? -1.853 3.144 16.969 1.00 64.81 86 VAL A CA 1
ATOM 691 C C . VAL A 1 86 ? -3.345 2.999 17.191 1.00 64.81 86 VAL A C 1
ATOM 693 O O . VAL A 1 86 ? -3.886 3.374 18.230 1.00 64.81 86 VAL A O 1
ATOM 696 N N . THR A 1 87 ? -4.016 2.419 16.202 1.00 65.06 87 THR A N 1
ATOM 697 C CA . THR A 1 87 ? -5.447 2.149 16.286 1.00 65.06 87 THR A CA 1
ATOM 698 C C . THR A 1 87 ? -5.700 0.850 17.048 1.00 65.06 87 THR A C 1
ATOM 700 O O . THR A 1 87 ? -5.313 -0.233 16.607 1.00 65.06 87 THR A O 1
ATOM 703 N N . TYR A 1 88 ? -6.412 0.946 18.170 1.00 62.31 88 TYR A N 1
ATOM 704 C CA . TYR A 1 88 ? -6.922 -0.209 18.905 1.00 62.31 88 TYR A CA 1
ATOM 705 C C . TYR A 1 88 ? -8.407 -0.393 18.609 1.00 62.31 88 TYR A C 1
ATOM 707 O O . TYR A 1 88 ? -9.211 0.502 18.839 1.00 62.31 88 TYR A O 1
ATOM 715 N N . THR A 1 89 ? -8.782 -1.572 18.116 1.00 64.94 89 THR A N 1
ATOM 716 C CA . THR A 1 89 ? -10.191 -1.968 18.011 1.00 64.94 89 THR A CA 1
ATOM 717 C C . THR A 1 89 ? -10.483 -2.987 19.104 1.00 64.94 89 THR A C 1
ATOM 719 O O . THR A 1 89 ? -9.985 -4.110 19.047 1.00 64.94 89 THR A O 1
ATOM 722 N N . HIS A 1 90 ? -11.278 -2.607 20.102 1.00 65.88 90 HIS A N 1
ATOM 723 C CA . HIS A 1 90 ? -11.754 -3.520 21.140 1.00 65.88 90 HIS A CA 1
ATOM 724 C C . HIS A 1 90 ? -13.244 -3.827 20.955 1.00 65.88 90 HIS A C 1
ATOM 726 O O . HIS A 1 90 ? -14.045 -2.958 20.611 1.00 65.88 90 HIS A O 1
ATOM 732 N N . THR A 1 91 ? -13.631 -5.065 21.234 1.00 66.44 91 THR A N 1
ATOM 733 C CA . THR A 1 91 ? -15.037 -5.470 21.393 1.00 66.44 91 THR A CA 1
ATOM 734 C C . THR A 1 91 ? -15.438 -5.563 22.869 1.00 66.44 91 THR A C 1
ATOM 736 O O . THR A 1 91 ? -16.553 -5.974 23.184 1.00 66.44 91 THR A O 1
ATOM 739 N N . ASP A 1 92 ? -14.531 -5.191 23.779 1.00 76.31 92 ASP A N 1
ATOM 740 C CA . ASP A 1 92 ? -14.725 -5.256 25.224 1.00 76.31 92 ASP A CA 1
ATOM 741 C C . ASP A 1 92 ? -15.635 -4.118 25.706 1.00 76.31 92 ASP A C 1
ATOM 743 O O . ASP A 1 92 ? -15.226 -2.967 25.876 1.00 76.31 92 ASP A O 1
ATOM 747 N N . LEU A 1 93 ? -16.899 -4.467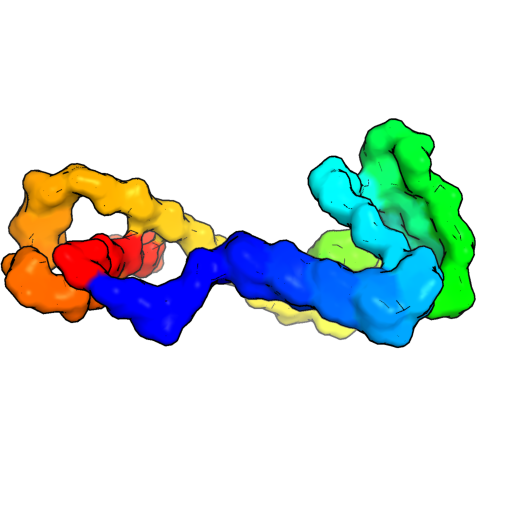 25.929 1.00 75.50 93 LEU A N 1
ATOM 748 C CA . LEU A 1 93 ? -17.937 -3.556 26.389 1.00 75.50 93 LEU A CA 1
ATOM 749 C C . LEU A 1 93 ? -17.642 -2.970 27.781 1.00 75.50 93 LEU A C 1
ATOM 751 O O . LEU A 1 93 ? -18.047 -1.838 28.055 1.00 75.50 93 LEU A O 1
ATOM 755 N N . ASP A 1 94 ? -16.960 -3.710 28.656 1.00 80.06 94 ASP A N 1
ATOM 756 C CA . ASP A 1 94 ? -16.671 -3.264 30.022 1.00 80.06 94 ASP 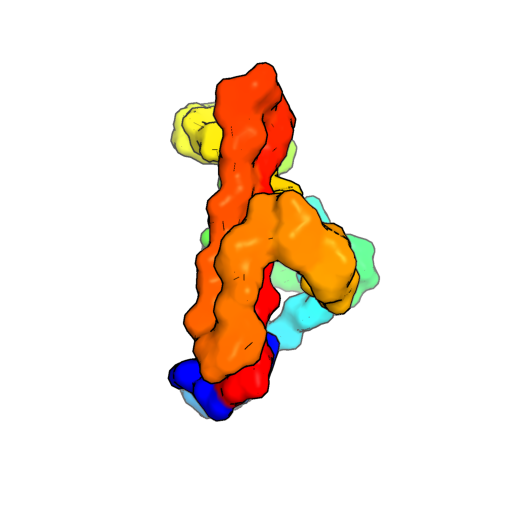A CA 1
ATOM 757 C C . ASP A 1 94 ? -15.559 -2.211 30.019 1.00 80.06 94 ASP A C 1
ATOM 759 O O . ASP A 1 94 ? -15.665 -1.178 30.695 1.00 80.06 94 ASP A O 1
ATOM 763 N N . TYR A 1 95 ? -14.541 -2.407 29.177 1.00 76.94 95 TYR A N 1
ATOM 764 C CA . TYR A 1 95 ? -13.535 -1.381 28.910 1.00 76.94 95 TYR A CA 1
ATOM 765 C C . TYR A 1 95 ? -14.174 -0.112 28.328 1.00 76.94 95 TYR A C 1
ATOM 767 O O . TYR A 1 95 ? -13.906 0.990 28.824 1.00 76.94 95 TYR A O 1
ATOM 775 N N . ILE A 1 96 ? -15.071 -0.269 27.342 1.00 75.00 96 ILE A N 1
ATOM 776 C CA . ILE A 1 96 ? -15.770 0.847 26.687 1.00 75.00 96 ILE A CA 1
ATOM 777 C C . ILE A 1 96 ? -16.604 1.644 27.700 1.00 75.00 96 ILE A C 1
ATOM 779 O O . ILE A 1 96 ? -16.482 2.865 27.779 1.00 75.00 96 ILE A O 1
ATOM 783 N N . LYS A 1 97 ? -17.398 0.967 28.536 1.00 78.94 97 LYS A N 1
ATOM 784 C CA . LYS A 1 97 ? -18.219 1.602 29.585 1.00 78.94 97 LYS A CA 1
ATOM 785 C C . LYS A 1 97 ? -17.410 2.347 30.642 1.00 78.94 97 LYS A C 1
ATOM 787 O O . LYS A 1 97 ? -17.924 3.283 31.246 1.00 78.94 97 LYS A O 1
ATOM 792 N N . THR A 1 98 ? -16.177 1.916 30.891 1.00 81.56 98 THR A N 1
ATOM 793 C CA . THR A 1 98 ? -15.311 2.525 31.910 1.00 81.56 98 THR A CA 1
ATOM 794 C C . THR A 1 98 ? -14.658 3.812 31.408 1.00 81.56 98 THR A C 1
ATOM 796 O O . THR A 1 98 ? -14.476 4.751 32.181 1.00 81.56 98 THR A O 1
ATOM 799 N N . HIS A 1 99 ? -14.308 3.863 30.121 1.00 73.38 99 HIS A N 1
ATOM 800 C CA . HIS A 1 99 ? -13.509 4.953 29.549 1.00 73.38 99 HIS A CA 1
ATOM 801 C C . HIS A 1 99 ? -14.322 5.940 28.705 1.00 73.38 99 HIS A C 1
ATOM 803 O O . HIS A 1 99 ? -13.854 7.051 28.444 1.00 73.38 99 HIS A O 1
ATOM 809 N N . TYR A 1 100 ? -15.548 5.578 28.321 1.00 73.81 100 TYR A N 1
ATOM 810 C CA . TYR A 1 100 ? -16.395 6.382 27.450 1.00 73.81 100 TYR A CA 1
ATOM 811 C C . TYR A 1 100 ? -17.818 6.516 28.001 1.00 73.81 100 TYR A C 1
ATOM 813 O O . TYR A 1 100 ? -18.333 5.638 28.687 1.00 73.81 100 TYR A O 1
ATOM 821 N N . ASN A 1 101 ? -18.493 7.615 27.651 1.00 71.81 101 ASN A N 1
ATOM 822 C CA . ASN A 1 101 ? -19.937 7.737 27.848 1.00 71.81 101 ASN A CA 1
ATOM 823 C C . ASN A 1 101 ? -20.649 6.980 26.725 1.00 71.81 101 ASN A C 1
ATOM 825 O O . ASN A 1 101 ? -20.773 7.489 25.612 1.00 71.81 101 ASN A O 1
ATOM 829 N N . VAL A 1 102 ? -21.065 5.750 27.018 1.00 73.75 102 VAL A N 1
ATOM 830 C CA . VAL A 1 102 ? -21.590 4.804 26.028 1.00 73.75 102 VAL A CA 1
ATOM 831 C C . VAL A 1 102 ? -23.104 4.930 25.897 1.00 73.75 102 VAL A C 1
ATOM 833 O O . VAL A 1 102 ? -23.840 4.657 26.845 1.00 73.75 102 VAL A O 1
ATOM 836 N N . HIS A 1 103 ? -23.572 5.253 24.695 1.00 76.94 103 HIS A N 1
ATOM 837 C CA . HIS A 1 103 ? -24.975 5.179 24.303 1.00 76.94 103 HIS A CA 1
ATOM 838 C C . HIS A 1 103 ? -25.143 4.050 23.286 1.00 76.94 103 HIS A C 1
ATOM 840 O O . HIS A 1 103 ? -25.007 4.251 22.084 1.00 76.94 103 HIS A O 1
ATOM 846 N N . LEU A 1 104 ? -25.433 2.839 23.774 1.00 74.75 104 LEU A N 1
ATOM 847 C CA . LEU A 1 104 ? -25.526 1.644 22.921 1.00 74.75 104 LEU A CA 1
ATOM 848 C C . LEU A 1 104 ? -26.686 1.687 21.917 1.00 74.75 104 LEU A C 1
ATOM 850 O O . LEU A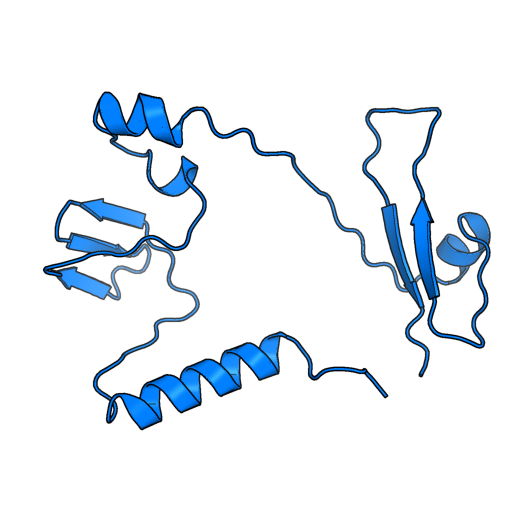 1 104 ? -26.695 0.917 20.963 1.00 74.75 104 LEU A O 1
ATOM 854 N N . GLU A 1 105 ? -27.649 2.581 22.129 1.00 75.38 105 GLU A N 1
ATOM 855 C CA . GLU A 1 105 ? -28.871 2.679 21.328 1.00 75.38 105 GLU A CA 1
ATOM 856 C C . GLU A 1 105 ? -28.672 3.398 19.983 1.00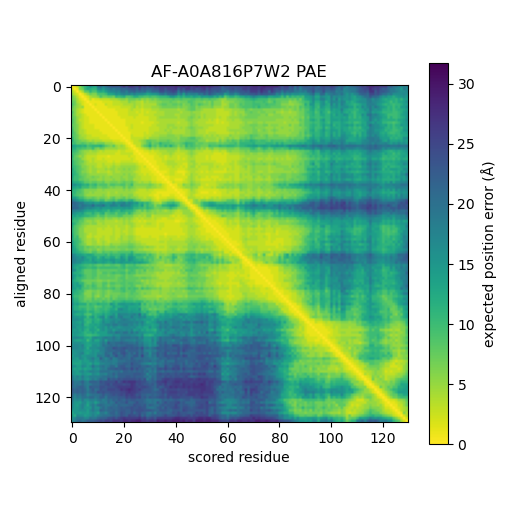 75.38 105 GLU A C 1
ATOM 858 O O . GLU A 1 105 ? -29.554 3.350 19.127 1.00 75.38 105 GLU A O 1
ATOM 863 N N . PHE A 1 106 ? -27.513 4.031 19.769 1.00 70.62 106 PHE A N 1
ATOM 864 C CA . PHE A 1 106 ? -27.177 4.744 18.536 1.00 70.62 106 PHE A CA 1
ATOM 865 C C . PHE A 1 106 ? -25.742 4.447 18.100 1.00 70.62 106 PHE A C 1
ATOM 867 O O . PHE A 1 106 ? -24.896 4.051 18.908 1.00 70.62 106 PHE A O 1
ATOM 874 N N . ASP A 1 107 ? -25.458 4.691 16.821 1.00 72.38 107 ASP A N 1
ATOM 875 C CA . ASP A 1 107 ? -24.086 4.675 16.332 1.00 72.38 107 ASP A CA 1
ATOM 876 C C . ASP A 1 107 ? -23.306 5.825 16.975 1.00 72.38 107 ASP A C 1
ATOM 878 O O . ASP A 1 107 ? -23.730 6.985 16.941 1.00 72.38 107 ASP A O 1
ATOM 882 N N . GLN A 1 108 ? -22.170 5.506 17.587 1.00 72.00 108 GLN A N 1
ATOM 883 C CA . GLN A 1 108 ? -21.391 6.465 18.358 1.00 72.00 108 GLN A CA 1
ATOM 884 C C . GLN A 1 108 ? -19.902 6.307 18.077 1.00 72.00 108 GLN A C 1
ATOM 886 O O . GLN A 1 108 ? -19.351 5.213 18.168 1.00 72.00 108 GLN A O 1
ATOM 891 N N . TYR A 1 109 ? -19.245 7.432 17.799 1.00 71.62 109 TYR A N 1
ATOM 892 C CA . TYR A 1 109 ? -17.792 7.526 17.768 1.00 71.62 109 TYR A CA 1
ATOM 893 C C . TYR A 1 109 ? -17.278 7.930 19.146 1.00 71.62 109 TYR A C 1
ATOM 895 O O . TYR A 1 109 ? -17.737 8.901 19.752 1.00 71.62 109 TYR A O 1
ATOM 903 N N . PHE A 1 110 ? -16.309 7.172 19.625 1.00 73.00 110 PHE A N 1
ATOM 904 C CA . PHE A 1 110 ? -15.614 7.380 20.875 1.00 73.00 110 PHE A CA 1
ATOM 905 C C . PHE A 1 110 ? -14.223 7.911 20.561 1.00 73.00 110 PHE A C 1
ATOM 907 O O . PHE A 1 110 ? -13.475 7.280 19.820 1.00 73.00 110 PHE A O 1
ATOM 914 N N . ILE A 1 111 ? -13.883 9.074 21.110 1.00 71.38 111 ILE A N 1
ATOM 915 C CA . ILE A 1 111 ? -12.533 9.628 21.039 1.00 71.38 111 ILE A CA 1
ATOM 916 C C . ILE A 1 111 ? -12.109 9.938 22.467 1.00 71.38 111 ILE A C 1
ATOM 918 O O . ILE A 1 111 ? -12.779 10.709 23.159 1.00 71.38 111 ILE A O 1
ATOM 922 N N . HIS A 1 112 ? -11.012 9.335 22.908 1.00 70.56 112 HIS A N 1
ATOM 923 C CA . HIS A 1 112 ? -10.402 9.617 24.196 1.00 70.56 112 HIS A CA 1
ATOM 924 C C . HIS A 1 112 ? -8.963 10.079 23.994 1.00 70.56 112 HIS A C 1
ATOM 926 O O . HIS A 1 112 ? -8.141 9.401 23.382 1.00 70.56 112 HIS A O 1
ATOM 932 N N . SER A 1 113 ? -8.650 11.252 24.537 1.00 68.00 113 SER A N 1
ATOM 933 C CA . SER A 1 113 ? -7.278 11.712 24.707 1.00 68.00 113 SER A CA 1
ATOM 934 C C . SER A 1 113 ? -6.964 11.766 26.197 1.00 68.00 113 SER A C 1
ATOM 936 O O . SER A 1 113 ? -7.627 12.459 26.977 1.00 68.00 113 SER A O 1
ATOM 938 N N . ASN A 1 114 ? -5.928 11.046 26.624 1.00 66.94 114 ASN A N 1
ATOM 939 C CA . ASN A 1 114 ? -5.461 11.166 27.996 1.00 66.94 114 ASN A CA 1
ATOM 940 C C . ASN A 1 114 ? -4.628 12.446 28.143 1.00 66.94 114 ASN A C 1
ATOM 942 O O . ASN A 1 114 ? -3.411 12.446 27.987 1.00 66.94 114 ASN A O 1
ATOM 946 N N . MET A 1 115 ? -5.290 13.546 28.501 1.00 63.91 115 MET A N 1
ATOM 947 C CA . MET A 1 115 ? -4.665 14.868 28.656 1.00 63.91 115 MET A CA 1
ATOM 948 C C . MET A 1 115 ? -3.569 14.928 29.741 1.00 63.91 115 MET A C 1
ATOM 950 O O . MET A 1 115 ? -2.843 15.917 29.816 1.00 63.91 115 MET A O 1
ATOM 954 N N . LYS A 1 116 ? -3.439 13.902 30.600 1.00 69.50 116 LYS A N 1
ATOM 955 C CA . LYS A 1 116 ? -2.381 13.820 31.625 1.00 69.50 116 LYS A CA 1
ATOM 956 C C . LYS A 1 116 ? -1.095 13.169 31.118 1.00 69.50 116 LYS A C 1
ATOM 958 O O . LYS A 1 116 ? -0.062 13.319 31.766 1.00 69.50 116 LYS A O 1
ATOM 963 N N . ASP A 1 117 ? -1.150 12.462 29.993 1.00 65.12 117 ASP A N 1
ATOM 964 C CA . ASP A 1 117 ? 0.003 11.810 29.381 1.00 65.12 117 ASP A CA 1
ATOM 965 C C . ASP A 1 117 ? 0.009 12.099 27.880 1.00 65.12 117 ASP A C 1
ATOM 967 O O . ASP A 1 117 ? -0.590 11.380 27.086 1.00 65.12 117 ASP A O 1
ATOM 971 N N . SER A 1 118 ? 0.711 13.164 27.488 1.00 59.75 118 SER A N 1
ATOM 972 C CA . SER A 1 118 ? 0.835 13.587 26.088 1.00 59.75 118 SER A CA 1
ATOM 973 C C . SER A 1 118 ? 1.564 12.581 25.192 1.00 59.75 118 SER A C 1
ATOM 975 O O . SER A 1 118 ? 1.670 12.815 23.991 1.00 59.75 118 SER A O 1
ATOM 977 N N . ARG A 1 119 ? 2.093 11.486 25.756 1.00 61.41 119 ARG A N 1
ATOM 978 C CA . ARG A 1 119 ? 2.701 10.380 25.004 1.00 61.41 119 ARG A CA 1
ATOM 979 C C . ARG A 1 119 ? 1.712 9.258 24.715 1.00 61.41 119 ARG A C 1
ATOM 981 O O . ARG A 1 119 ? 2.068 8.331 23.992 1.00 61.41 119 ARG A O 1
ATOM 988 N N . ARG A 1 120 ? 0.509 9.292 25.300 1.00 61.34 120 ARG A N 1
ATOM 989 C CA . ARG A 1 120 ? -0.518 8.304 24.983 1.00 61.34 120 ARG A CA 1
ATOM 990 C C . ARG A 1 120 ? -1.191 8.652 23.658 1.00 61.34 120 ARG A C 1
ATOM 992 O O . ARG A 1 120 ? -1.538 9.816 23.454 1.00 61.34 120 ARG A O 1
ATOM 999 N N . PRO A 1 121 ? -1.373 7.656 22.778 1.00 63.44 121 PRO A N 1
ATOM 1000 C CA . PRO A 1 121 ? -2.044 7.855 21.505 1.00 63.44 121 PRO A CA 1
ATOM 1001 C C . PRO A 1 121 ? -3.493 8.303 21.716 1.00 63.44 121 PRO A C 1
ATOM 1003 O O . PRO A 1 121 ? -4.089 8.082 22.774 1.00 63.44 121 PRO A O 1
ATOM 1006 N N . LEU A 1 122 ? -4.046 8.954 20.695 1.00 65.50 122 LEU A N 1
ATOM 1007 C CA . LEU A 1 122 ? -5.472 9.234 20.619 1.00 65.50 122 LEU A CA 1
ATOM 1008 C C . LEU A 1 122 ? -6.202 7.893 20.497 1.00 65.50 122 LEU A C 1
ATOM 1010 O O . LEU A 1 122 ? -6.005 7.163 19.531 1.00 65.50 122 LEU A O 1
ATOM 1014 N N . GLU A 1 123 ? -7.039 7.556 21.469 1.00 66.00 123 GLU A N 1
ATOM 1015 C CA . GLU A 1 123 ? -7.827 6.333 21.408 1.00 66.00 123 GLU A CA 1
ATOM 1016 C C . GLU A 1 123 ? -9.126 6.632 20.662 1.00 66.00 123 GLU A C 1
ATOM 1018 O O . GLU A 1 123 ? -9.889 7.526 21.037 1.00 66.00 123 GLU A O 1
ATOM 1023 N N . MET A 1 124 ? -9.365 5.894 19.580 1.00 66.50 124 MET A N 1
ATOM 1024 C CA . MET A 1 124 ? -10.601 5.967 18.812 1.00 66.50 124 MET A CA 1
ATOM 1025 C C . MET A 1 124 ? -11.318 4.628 18.872 1.00 66.50 124 MET A C 1
ATOM 1027 O O . MET A 1 124 ? -10.708 3.567 18.765 1.00 66.50 124 MET A O 1
ATOM 1031 N N . SER A 1 125 ? -12.630 4.666 19.042 1.00 65.44 125 SER A N 1
ATOM 1032 C CA . SER A 1 125 ? -13.483 3.483 19.042 1.00 65.44 125 SER A CA 1
ATOM 1033 C C . SER A 1 125 ? -14.848 3.816 18.470 1.00 65.44 125 SER A C 1
ATOM 1035 O O . SER A 1 125 ? -15.214 4.982 18.340 1.00 65.44 125 SER A O 1
ATOM 1037 N N . PHE A 1 126 ? -15.614 2.798 18.104 1.00 68.94 126 PHE A N 1
ATOM 1038 C CA . PHE A 1 126 ? -16.944 2.991 17.546 1.00 68.94 126 PHE A CA 1
ATOM 1039 C C . PHE A 1 126 ? -17.916 1.951 18.092 1.00 68.94 126 PHE A C 1
ATOM 1041 O O . PHE A 1 126 ? -17.597 0.767 18.187 1.00 68.94 126 PHE A O 1
ATOM 1048 N N . ASN A 1 127 ? -19.114 2.407 18.440 1.00 68.19 127 ASN A N 1
ATOM 1049 C CA . ASN A 1 127 ? -20.290 1.563 18.534 1.00 68.19 127 ASN A CA 1
ATOM 1050 C C . ASN A 1 127 ? -21.039 1.702 17.211 1.00 68.19 127 ASN A C 1
ATOM 1052 O O . ASN A 1 127 ? -21.552 2.778 16.927 1.00 68.19 127 ASN A O 1
ATOM 1056 N N . LEU A 1 128 ? -21.079 0.643 16.408 1.00 64.19 128 LEU A N 1
ATOM 1057 C CA . LEU A 1 128 ? -21.875 0.581 15.179 1.00 64.19 128 LEU A CA 1
ATOM 1058 C C . LEU A 1 128 ? -22.890 -0.543 15.372 1.00 64.19 128 LEU A C 1
ATOM 1060 O O . LEU A 1 128 ? -22.701 -1.657 14.887 1.00 64.19 128 LEU A O 1
ATOM 1064 N N . SER A 1 129 ? -23.884 -0.284 16.222 1.00 55.47 129 SER A N 1
ATOM 1065 C CA . SER A 1 129 ? -24.873 -1.288 16.636 1.00 55.47 129 SER A CA 1
ATOM 1066 C C . SER A 1 129 ? -26.081 -1.366 15.701 1.00 55.47 129 SER A C 1
ATOM 1068 O O . SER A 1 129 ? -26.976 -2.168 15.965 1.00 55.47 129 SER A O 1
ATOM 1070 N N . ASN A 1 130 ? -26.115 -0.597 14.606 1.00 47.19 130 ASN A N 1
ATOM 1071 C CA . ASN A 1 130 ? -27.168 -0.709 13.595 1.00 47.19 130 ASN A CA 1
ATOM 1072 C C . ASN A 1 130 ? -26.642 -0.932 12.185 1.00 47.19 130 ASN A C 1
ATOM 1074 O O . ASN A 1 130 ? -25.982 -0.054 11.592 1.00 47.19 130 ASN A O 1
#

Secondary structure (DSSP, 8-state):
--SS--HHHHHHHHHHHHHHHTTT------S--EEEE-SSEEEETTSS-EEE-S-----S-HHHHTTS--HHHHHHHTTPPP----------HHHHHHHS---TTS-EEEEE--TT-TTSPPEEEEE---

Foldseek 3Di:
DPPDDDPVVVVVVVVVVVCVVVVNPDDDDPPWDFPDDDQFWTQTPVNPDIDGHPDDDDPDQLVVVVPPDDPVSCVVRVVDDDDDADEDEDPDPVVCVVQHPDDLVDKDKDWDDPPVDPPDHTYIYIRPND

Solvent-accessible surface area (backbone atoms only — not comparable to full-atom values): 8616 Å² total; per-residue (Å²): 95,73,97,59,77,59,67,66,60,53,54,51,54,52,51,54,51,49,28,60,78,46,74,63,71,57,81,85,77,78,97,63,58,75,68,47,74,54,91,40,39,44,36,33,73,80,69,81,50,74,51,77,42,93,72,81,84,86,91,70,66,55,71,79,67,53,84,80,54,53,76,66,52,44,63,67,45,66,70,66,82,86,77,92,80,70,87,59,87,80,88,55,62,67,61,45,57,73,79,42,93,74,60,80,91,43,72,38,82,44,77,47,69,54,87,91,40,88,85,55,64,68,44,51,47,71,46,77,74,82

Radius of gyration: 21.49 Å; Cα contacts (8 Å, |Δi|>4): 116; chains: 1; bounding box: 49×31×54 Å

Nearest PDB structures (foldseek):
  6w4q-assembly2_D  TM=3.300E-01  e=5.660E+00  Kuttervirus CBA120

Organism: NCBI:txid392030

Sequence (130 aa):
MFASDKLGNIYESLVDKCIELSHSQTKFYFNQSIRKVTLTNVYTDSNQFNGSFYFIIFACDAETVLEKPSKIQQAVLGSIQYFDDVTYTHTDLDYIKTHYNVHLEFDQYFIHSNMKDSRRPLEMSFNLSN